Protein AF-A0A817Y8Z8-F1 (afdb_monomer)

Mean predicted aligned error: 19.8 Å

Radius of gyration: 25.15 Å; Cα contacts (8 Å, |Δi|>4): 74; chains: 1; bounding box: 53×58×70 Å

Foldseek 3Di:
DDDDDDDDPVDDPCPLVVCVVVVVNCVPVPVVVVCVVVVVVVVVVVVVVVCVVVVPPQDPVNVVVVVVVVVVVVVVPPKDWDDKDWDWDDDPVDIFTFIWIDTPVDTDTGGPDPPPDD

pLDDT: mean 73.16, std 15.16, range [38.59, 96.25]

Nearest PDB structures (foldseek):
  2n3h-assembly1_A  TM=4.173E-01  e=1.004E+00  Arabidopsis thaliana
  2n3f-assembly1_A  TM=4.159E-01  e=2.230E+00  Arabidopsis thaliana
  8t8c-assembly1_2y  TM=4.068E-01  e=3.874E+00  Escherichia coli K-12

Sequence (118 aa):
MRCKLIENNDFNKHDEASRLRDNLGVDSMDESRQSLLEESLKNKHLLIQQEILHGNSFDEQELLDIANETQALLLEEKEKMIIGTQCSLITSTSVTDGSLEITNRYIYFLIKNHKKSS

Secondary structure (DSSP, 8-state):
----PPP-TT--TTHHHHHHHTTTTGGGS-HHHHHHHHHHHHHHHHHHHHHHHTT----HHHHHHHHHHHHHHHHHS---EEEEEEEEEE-SS-EEEEEEEEESS-EEEEE-------

Solvent-accessible surface area (backbone atoms only — not comparable to full-atom values): 7356 Å² total; per-residue (Å²): 137,84,84,80,85,74,88,70,89,82,73,59,92,54,54,67,61,49,30,47,74,69,62,66,49,55,86,74,57,51,63,66,60,54,46,51,52,52,49,52,52,48,52,51,52,47,51,55,49,52,40,52,74,68,67,54,75,70,49,73,66,55,53,47,47,52,53,50,50,52,50,48,52,65,69,64,54,70,88,43,82,76,45,80,46,82,47,68,53,77,56,101,87,50,76,45,59,30,31,44,37,32,37,83,84,50,79,46,77,49,67,67,75,76,73,79,79,128

Structure (mmCIF, N/CA/C/O backbone):
data_AF-A0A817Y8Z8-F1
#
_entry.id   AF-A0A817Y8Z8-F1
#
loop_
_atom_site.group_PDB
_atom_site.id
_atom_site.type_symbol
_atom_site.label_atom_id
_atom_site.label_alt_id
_atom_site.label_comp_id
_atom_site.label_asym_id
_atom_site.label_entity_id
_atom_site.label_seq_id
_atom_site.pdbx_PDB_ins_code
_atom_site.Cartn_x
_atom_site.Cartn_y
_atom_site.Cartn_z
_atom_site.occupancy
_atom_site.B_iso_or_equiv
_atom_site.auth_seq_id
_atom_site.auth_comp_id
_atom_site.auth_asym_id
_atom_site.auth_atom_id
_ato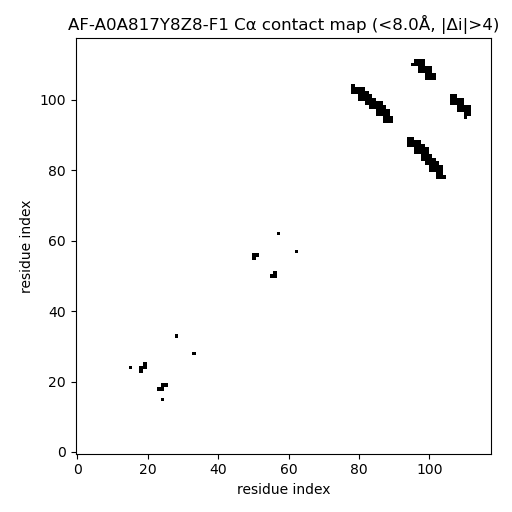m_site.pdbx_PDB_model_num
ATOM 1 N N . MET A 1 1 ? -4.132 -5.018 -43.406 1.00 51.91 1 MET A N 1
ATOM 2 C CA . MET A 1 1 ? -3.820 -3.576 -43.537 1.00 51.91 1 MET A CA 1
ATOM 3 C C . MET A 1 1 ? -2.554 -3.297 -42.736 1.00 51.91 1 MET A C 1
ATOM 5 O O . MET A 1 1 ? -2.488 -3.746 -41.602 1.00 51.91 1 MET A O 1
ATOM 9 N N . ARG A 1 2 ? -1.526 -2.666 -43.322 1.00 68.00 2 ARG A N 1
ATOM 10 C CA . ARG A 1 2 ? -0.252 -2.376 -42.634 1.00 68.00 2 ARG A CA 1
ATOM 11 C C . ARG A 1 2 ? -0.315 -0.949 -42.087 1.00 68.00 2 ARG A C 1
ATOM 13 O O . ARG A 1 2 ? -0.307 -0.011 -42.880 1.00 68.00 2 ARG A O 1
ATOM 20 N N . CYS A 1 3 ? -0.429 -0.791 -40.770 1.00 62.59 3 CYS A N 1
ATOM 21 C CA . CYS A 1 3 ? -0.458 0.527 -40.136 1.00 62.59 3 CYS A CA 1
ATOM 22 C C . CYS A 1 3 ? 0.879 1.238 -40.389 1.00 62.59 3 CYS A C 1
ATOM 24 O O . CYS A 1 3 ? 1.938 0.707 -40.053 1.00 62.59 3 CYS A O 1
ATOM 26 N N . LYS A 1 4 ? 0.834 2.408 -41.032 1.00 69.88 4 LYS A N 1
ATOM 27 C CA . LYS A 1 4 ? 2.001 3.280 -41.177 1.00 69.88 4 LYS A CA 1
ATOM 28 C C . LYS A 1 4 ? 2.133 4.075 -39.885 1.00 69.88 4 LYS A C 1
ATOM 30 O O . LYS A 1 4 ? 1.252 4.867 -39.568 1.00 69.88 4 LYS A O 1
ATOM 35 N N . LEU A 1 5 ? 3.205 3.825 -39.143 1.00 73.50 5 LEU A N 1
ATOM 36 C CA . LEU A 1 5 ? 3.609 4.688 -38.041 1.00 73.50 5 LEU A CA 1
ATOM 37 C C . LEU A 1 5 ? 4.183 5.964 -38.657 1.00 73.50 5 LEU A C 1
ATOM 39 O O . LEU A 1 5 ? 5.100 5.897 -39.474 1.00 73.50 5 LEU A O 1
ATOM 43 N N . ILE A 1 6 ? 3.576 7.095 -38.320 1.00 79.00 6 ILE A N 1
ATOM 44 C CA . ILE A 1 6 ? 4.061 8.429 -38.669 1.00 79.00 6 ILE A CA 1
ATOM 45 C C . ILE A 1 6 ? 4.690 8.989 -37.396 1.00 79.00 6 ILE A C 1
ATOM 47 O O . ILE A 1 6 ? 4.122 8.840 -36.314 1.00 79.00 6 ILE A O 1
ATOM 51 N N . GLU A 1 7 ? 5.875 9.580 -37.519 1.00 77.38 7 GLU A N 1
ATOM 52 C CA . GLU A 1 7 ? 6.569 10.195 -36.391 1.00 77.38 7 GLU A CA 1
ATOM 53 C C . GLU A 1 7 ? 5.779 11.405 -35.881 1.00 77.38 7 GLU A C 1
ATOM 55 O O . GLU A 1 7 ? 5.377 12.277 -36.655 1.00 77.38 7 GLU A O 1
ATOM 60 N N . ASN A 1 8 ? 5.535 11.436 -34.570 1.00 75.88 8 ASN A N 1
ATOM 61 C CA . ASN A 1 8 ? 4.918 12.573 -33.902 1.00 75.88 8 ASN A CA 1
ATOM 62 C C . ASN A 1 8 ? 6.019 13.548 -33.465 1.00 75.88 8 ASN A C 1
ATOM 64 O O . ASN A 1 8 ? 6.670 13.333 -32.442 1.00 75.88 8 ASN A O 1
ATOM 68 N N . ASN A 1 9 ? 6.216 14.609 -34.246 1.00 77.38 9 ASN A N 1
ATOM 69 C CA . ASN A 1 9 ? 7.206 15.649 -33.957 1.00 77.38 9 ASN A CA 1
ATOM 70 C C . ASN A 1 9 ? 6.798 16.571 -32.796 1.00 77.38 9 ASN A C 1
ATOM 72 O O . ASN A 1 9 ? 7.646 17.289 -32.274 1.00 77.38 9 ASN A O 1
ATOM 76 N N . ASP A 1 10 ? 5.540 16.515 -32.356 1.00 75.25 10 ASP A N 1
ATOM 77 C CA . ASP A 1 10 ? 5.011 17.327 -31.255 1.00 75.25 10 ASP A CA 1
ATOM 78 C C . ASP A 1 10 ? 5.093 16.596 -29.900 1.00 75.25 10 ASP A C 1
ATOM 80 O O . ASP A 1 10 ? 4.514 17.029 -28.901 1.00 75.25 10 ASP A O 1
ATOM 84 N N . PHE A 1 11 ? 5.800 15.461 -29.831 1.00 78.25 11 PHE A N 1
ATOM 85 C CA . PHE A 1 11 ? 5.937 14.702 -28.592 1.00 78.25 11 PHE A CA 1
ATOM 86 C C . PHE A 1 11 ? 6.899 15.391 -27.617 1.00 78.25 11 PHE A C 1
ATOM 88 O O . PHE A 1 11 ? 8.121 15.254 -27.704 1.00 78.25 11 PHE A O 1
ATOM 95 N N . ASN A 1 12 ? 6.341 16.087 -26.629 1.00 80.75 12 ASN A N 1
ATOM 96 C CA . ASN A 1 12 ? 7.096 16.615 -25.502 1.00 80.75 12 ASN A CA 1
ATOM 97 C C . ASN A 1 12 ? 6.920 15.720 -24.266 1.00 80.75 12 ASN A C 1
ATOM 99 O O . ASN A 1 12 ? 5.886 15.744 -23.601 1.00 80.75 12 ASN A O 1
ATOM 103 N N . LYS A 1 13 ? 7.976 14.974 -23.916 1.00 79.69 13 LYS A N 1
ATOM 104 C CA . LYS A 1 13 ? 8.012 14.074 -22.748 1.00 79.69 13 LYS A CA 1
ATOM 105 C C . LYS A 1 13 ? 7.746 14.787 -21.413 1.00 79.69 13 LYS A C 1
ATOM 107 O O . LYS A 1 13 ? 7.378 14.138 -20.439 1.00 79.69 13 LYS A O 1
ATOM 112 N N . HIS A 1 14 ? 7.970 16.097 -21.349 1.00 81.94 14 HIS A N 1
ATOM 113 C CA . HIS A 1 14 ? 7.878 16.874 -20.116 1.00 81.94 14 HIS A CA 1
ATOM 114 C C . HIS A 1 14 ? 6.614 17.731 -20.019 1.00 81.94 14 HIS A C 1
ATOM 116 O O . HIS A 1 14 ? 6.471 18.432 -19.022 1.00 81.94 14 HIS A O 1
ATOM 122 N N . ASP A 1 15 ? 5.701 17.680 -20.996 1.00 81.19 15 ASP A N 1
ATOM 123 C CA . ASP A 1 15 ? 4.486 18.510 -20.973 1.00 81.19 15 ASP A CA 1
ATOM 124 C C . ASP A 1 15 ? 3.624 18.204 -19.740 1.00 81.19 15 ASP A C 1
ATOM 126 O O . ASP A 1 15 ? 3.280 19.092 -18.964 1.00 81.19 15 ASP A O 1
ATOM 130 N N . GLU A 1 16 ? 3.382 16.919 -19.487 1.00 74.88 16 GLU A N 1
ATOM 131 C CA . GLU A 1 16 ? 2.631 16.446 -18.322 1.00 74.88 16 GLU A CA 1
ATOM 132 C C . GLU A 1 16 ? 3.317 16.828 -16.999 1.00 74.88 16 GLU A C 1
ATOM 134 O O . GLU A 1 16 ? 2.679 17.342 -16.081 1.00 74.88 16 GLU A O 1
ATOM 139 N N . ALA A 1 17 ? 4.643 16.670 -16.925 1.00 78.25 17 ALA A N 1
ATOM 140 C CA . ALA A 1 17 ? 5.422 17.050 -15.748 1.00 78.25 17 ALA A CA 1
ATOM 141 C C . ALA A 1 17 ? 5.397 18.570 -15.492 1.00 78.25 17 ALA A C 1
ATOM 143 O O . ALA A 1 17 ? 5.331 18.997 -14.338 1.00 78.25 17 ALA A O 1
ATOM 144 N N . SER A 1 18 ? 5.427 19.389 -16.550 1.00 81.25 18 SER A N 1
ATOM 145 C CA . SER A 1 18 ? 5.306 20.846 -16.434 1.00 81.25 18 SER A CA 1
ATOM 146 C C . SER A 1 18 ? 3.920 21.239 -15.934 1.00 81.25 18 SER A C 1
ATOM 148 O O . SER A 1 18 ? 3.824 22.009 -14.983 1.00 81.25 18 SER A O 1
ATOM 150 N N . ARG A 1 19 ? 2.851 20.655 -16.495 1.00 80.44 19 ARG A N 1
ATOM 151 C CA . ARG A 1 19 ? 1.469 20.908 -16.050 1.00 80.44 19 ARG A CA 1
ATOM 152 C C . ARG A 1 19 ? 1.265 20.564 -14.578 1.00 80.44 19 ARG A C 1
ATOM 154 O O . ARG A 1 19 ? 0.629 21.335 -13.868 1.00 80.44 19 ARG A O 1
ATOM 161 N N . LEU A 1 20 ? 1.821 19.448 -14.102 1.00 76.75 20 LEU A N 1
ATOM 162 C CA . LEU A 1 20 ? 1.756 19.068 -12.685 1.00 76.75 20 LEU A CA 1
ATOM 163 C C . LEU A 1 20 ? 2.466 20.082 -11.782 1.00 76.75 20 LEU A C 1
ATOM 165 O O . LEU A 1 20 ? 1.938 20.433 -10.731 1.00 76.75 20 LEU A O 1
ATOM 169 N N . ARG A 1 21 ? 3.636 20.584 -12.195 1.00 84.06 21 ARG A N 1
ATOM 170 C CA . ARG A 1 21 ? 4.374 21.608 -11.440 1.00 84.06 21 ARG A CA 1
ATOM 171 C C . ARG A 1 21 ? 3.633 22.944 -11.405 1.00 84.06 21 ARG A C 1
ATOM 173 O O . ARG A 1 21 ? 3.662 23.637 -10.394 1.00 84.06 21 ARG A O 1
ATOM 180 N N . ASP A 1 22 ? 2.974 23.289 -12.502 1.00 82.75 22 ASP A N 1
ATOM 181 C CA . ASP A 1 22 ? 2.236 24.539 -12.647 1.00 82.75 22 ASP A CA 1
ATOM 182 C C . ASP A 1 22 ? 0.789 24.420 -12.096 1.00 82.75 22 ASP A C 1
ATOM 184 O O . ASP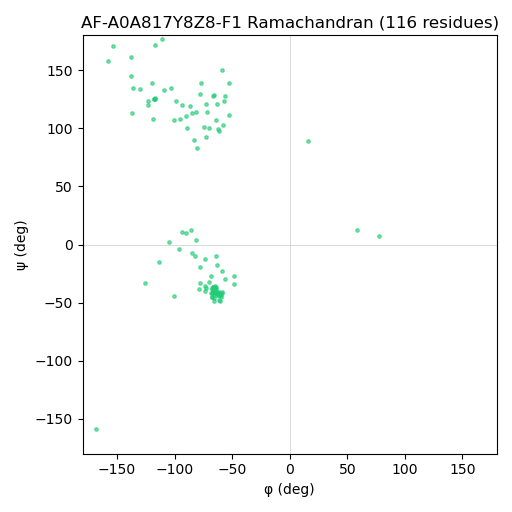 A 1 22 ? -0.035 25.301 -12.325 1.00 82.75 22 ASP A O 1
ATOM 188 N N . ASN A 1 23 ? 0.473 23.343 -11.353 1.00 72.94 23 ASN A N 1
ATOM 189 C CA . ASN A 1 23 ? -0.846 22.999 -10.788 1.00 72.94 23 ASN A CA 1
ATOM 190 C C . ASN A 1 23 ? -1.989 22.849 -11.815 1.00 72.94 23 ASN A C 1
ATOM 192 O O . ASN A 1 23 ? -3.151 22.738 -11.439 1.00 72.94 23 ASN A O 1
ATOM 196 N N . LEU A 1 24 ? -1.665 22.782 -13.106 1.00 68.88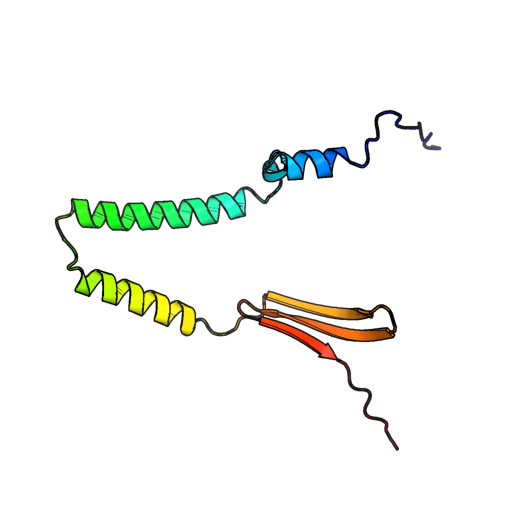 24 LEU A N 1
ATOM 197 C CA . LEU A 1 24 ? -2.594 22.536 -14.215 1.00 68.88 24 LEU A CA 1
ATOM 198 C C . LEU A 1 24 ? -2.893 21.037 -14.420 1.00 68.88 24 LEU A C 1
ATOM 200 O O . LEU A 1 24 ? -3.753 20.682 -15.213 1.00 68.88 24 LEU A O 1
ATOM 204 N N . GLY A 1 25 ? -2.167 20.140 -13.744 1.00 59.78 25 GLY A N 1
ATOM 205 C CA . GLY A 1 25 ? -2.389 18.685 -13.781 1.00 59.78 25 GLY A CA 1
ATOM 206 C C . GLY A 1 25 ? -3.357 18.159 -12.712 1.00 59.78 25 GLY A C 1
ATOM 207 O O . GLY A 1 25 ? -3.441 16.950 -12.512 1.00 59.78 25 GLY A O 1
ATOM 208 N N . VAL A 1 26 ? -4.050 19.048 -11.993 1.00 57.38 26 VAL A N 1
ATOM 209 C CA . VAL 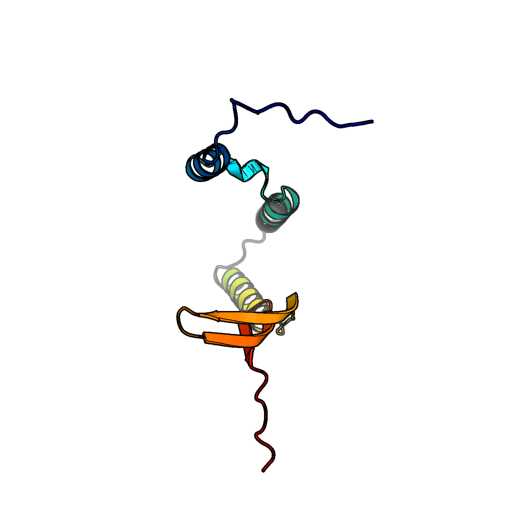A 1 26 ? -5.028 18.682 -10.952 1.00 57.38 26 VAL A CA 1
ATOM 210 C C . VAL A 1 26 ? -6.372 18.245 -11.549 1.00 57.38 26 VAL A C 1
ATOM 212 O O . VAL A 1 26 ? -7.081 17.476 -10.907 1.00 57.38 26 VAL A O 1
ATOM 215 N N . ASP A 1 27 ? -6.664 18.604 -12.802 1.00 56.56 27 ASP A N 1
ATOM 216 C CA . ASP A 1 27 ? -7.916 18.240 -13.486 1.00 56.56 27 ASP A CA 1
ATOM 217 C C . ASP A 1 27 ? -8.100 16.718 -13.677 1.00 56.56 27 ASP A C 1
ATOM 219 O O . ASP A 1 27 ? -9.207 16.248 -13.919 1.00 56.56 27 ASP A O 1
ATOM 223 N N . SER A 1 28 ? -7.033 15.914 -13.562 1.00 55.41 28 SER A N 1
ATOM 224 C CA . SER A 1 28 ? -7.113 14.445 -13.655 1.00 55.41 28 SER A CA 1
ATOM 225 C C . SER A 1 28 ? -7.194 13.731 -12.305 1.00 55.41 28 SER A C 1
ATOM 227 O O . SER A 1 28 ? -7.289 12.503 -12.266 1.00 55.41 28 SER A O 1
ATOM 229 N N . MET A 1 29 ? -7.108 14.460 -11.191 1.00 52.19 29 MET A N 1
ATOM 230 C CA . MET A 1 29 ? -7.206 13.873 -9.860 1.00 52.19 29 MET A CA 1
ATOM 231 C C . MET A 1 29 ? -8.683 13.670 -9.535 1.00 52.19 29 MET A C 1
ATOM 233 O O . MET A 1 29 ? -9.259 14.534 -8.890 1.00 52.19 29 MET A O 1
ATOM 237 N N . ASP A 1 30 ? -9.264 12.560 -10.019 1.00 56.44 30 ASP A N 1
ATOM 238 C CA . ASP A 1 30 ? -10.624 12.069 -9.738 1.00 56.44 30 ASP A CA 1
ATOM 239 C C . ASP A 1 30 ? -11.514 13.158 -9.120 1.00 56.44 30 ASP A C 1
ATOM 241 O O . ASP A 1 30 ? -11.567 13.292 -7.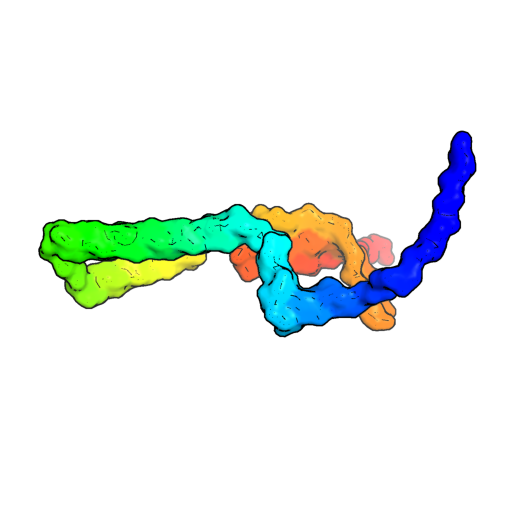892 1.00 56.44 30 ASP A O 1
ATOM 245 N N . GLU A 1 31 ? -12.201 13.950 -9.950 1.00 57.16 31 GLU A N 1
ATOM 246 C CA . GLU A 1 31 ? -13.137 14.980 -9.470 1.00 57.16 31 GLU A CA 1
ATOM 247 C C . GLU A 1 31 ? -14.102 14.409 -8.417 1.00 57.16 31 GLU A C 1
ATOM 249 O O . GLU A 1 31 ? -14.522 15.110 -7.508 1.00 57.16 31 GLU A O 1
ATOM 254 N N . SER A 1 32 ? -14.372 13.099 -8.466 1.00 55.84 32 SER A N 1
ATOM 255 C CA . SER A 1 32 ? -15.108 12.345 -7.451 1.00 55.84 32 SER A CA 1
ATOM 256 C C . SER A 1 32 ? -14.480 12.385 -6.049 1.00 55.84 32 SER A C 1
ATOM 258 O O . SER A 1 32 ? -15.201 12.531 -5.067 1.00 55.84 32 SER A O 1
ATOM 260 N N . ARG A 1 33 ? -13.153 12.282 -5.913 1.00 56.56 33 ARG A N 1
ATOM 261 C CA . ARG A 1 33 ? -12.440 12.283 -4.622 1.00 56.56 33 ARG A CA 1
ATOM 262 C C . ARG A 1 33 ? -12.293 13.688 -4.059 1.00 56.56 33 ARG A C 1
ATOM 264 O O . ARG A 1 33 ? -12.433 13.858 -2.849 1.00 56.56 33 ARG A O 1
ATOM 271 N N . GLN A 1 34 ? -12.038 14.676 -4.918 1.00 58.97 34 GLN A N 1
ATOM 272 C CA . GLN A 1 34 ? -12.044 16.084 -4.514 1.00 58.97 34 GLN A CA 1
ATOM 273 C C . GLN A 1 34 ? -13.461 16.541 -4.149 1.00 58.97 34 GLN A C 1
ATOM 275 O O . GLN A 1 34 ? -13.647 17.098 -3.071 1.00 58.97 34 GLN A O 1
ATOM 280 N N . SER A 1 35 ? -14.471 16.192 -4.954 1.00 60.06 35 SER A N 1
ATOM 281 C CA . SER A 1 35 ? -15.886 16.449 -4.660 1.00 60.06 35 SER A CA 1
ATOM 282 C C . SER A 1 35 ? -16.323 15.780 -3.365 1.00 60.06 35 SER A C 1
ATOM 284 O O . SER A 1 35 ? -16.987 16.419 -2.567 1.00 60.06 35 SER A O 1
ATOM 286 N N . LEU A 1 36 ? -15.932 14.530 -3.101 1.00 62.84 36 LEU A N 1
ATOM 287 C CA . LEU A 1 36 ? -16.323 13.829 -1.874 1.00 62.84 36 LEU A CA 1
ATOM 288 C C . LEU A 1 36 ? -15.685 14.455 -0.626 1.00 62.84 36 LEU A C 1
ATOM 290 O O . LEU A 1 36 ? -16.345 14.568 0.409 1.00 62.84 36 LEU A O 1
ATOM 294 N N . LEU A 1 37 ? -14.425 14.902 -0.714 1.00 62.06 37 LEU A N 1
ATOM 295 C CA . LEU A 1 37 ? -13.793 15.659 0.370 1.00 62.06 37 LEU A CA 1
ATOM 296 C C . LEU A 1 37 ? -14.477 17.016 0.571 1.00 62.06 37 LEU A C 1
ATOM 298 O O . LEU A 1 37 ? -14.820 17.364 1.700 1.00 62.06 37 LEU A O 1
ATOM 302 N N . GLU A 1 38 ? -14.694 17.774 -0.502 1.00 60.94 38 GLU A N 1
ATOM 303 C CA . GLU A 1 38 ? -15.334 19.086 -0.434 1.00 60.94 38 GLU A CA 1
ATOM 304 C C . GLU A 1 38 ? -16.782 19.010 0.047 1.00 60.94 38 GLU A C 1
ATOM 306 O O . GLU A 1 38 ? -17.200 19.838 0.849 1.00 60.94 38 GLU A O 1
ATOM 311 N N . GLU A 1 39 ? -17.548 18.029 -0.414 1.00 63.81 39 GLU A N 1
ATOM 312 C CA . GLU A 1 39 ? -18.931 17.788 -0.012 1.00 63.81 39 GLU A CA 1
ATOM 313 C C . GLU A 1 39 ? -18.999 17.361 1.456 1.00 63.81 39 GLU A C 1
ATOM 315 O O . GLU A 1 39 ? -19.826 17.874 2.202 1.00 63.81 39 GLU A O 1
ATOM 320 N N . SER A 1 40 ? -18.071 16.519 1.924 1.00 60.91 40 SER A N 1
ATOM 321 C CA . SER A 1 40 ? -17.957 16.169 3.347 1.00 60.91 40 SER A CA 1
ATOM 322 C C . SER A 1 40 ? -17.648 17.392 4.222 1.00 60.91 40 SER A C 1
ATOM 324 O O . SER A 1 40 ? -18.273 17.586 5.267 1.00 60.91 40 SER A O 1
ATOM 326 N N . LEU A 1 41 ? -16.734 18.264 3.782 1.00 62.38 41 LEU A N 1
ATOM 327 C CA . LEU A 1 41 ? -16.403 19.505 4.488 1.00 62.38 41 LEU A CA 1
ATOM 328 C C . LEU A 1 41 ? -17.561 20.516 4.456 1.00 62.38 41 LEU A C 1
ATOM 330 O O . LEU A 1 41 ? -17.874 21.114 5.486 1.00 62.38 41 LEU A O 1
ATOM 334 N N . LYS A 1 42 ? -18.236 20.670 3.310 1.00 66.38 42 LYS A N 1
ATOM 335 C CA . LYS A 1 42 ? -19.415 21.535 3.146 1.00 66.38 42 LYS A CA 1
ATOM 336 C C . LYS A 1 42 ? -20.585 21.046 3.995 1.00 66.38 42 LYS A C 1
ATOM 338 O O . LYS A 1 42 ? -21.194 21.860 4.675 1.00 66.38 42 LYS A O 1
ATOM 343 N N . ASN A 1 43 ? -20.854 19.742 4.033 1.00 61.91 43 ASN A N 1
ATOM 344 C CA . ASN A 1 43 ? -21.924 19.158 4.845 1.00 61.91 43 ASN A CA 1
ATOM 345 C C . ASN A 1 43 ? -21.656 19.306 6.349 1.00 61.91 43 ASN A C 1
ATOM 347 O O . ASN A 1 43 ? -22.582 19.585 7.104 1.00 61.91 43 ASN A O 1
ATOM 351 N N . LYS A 1 44 ? -20.396 19.196 6.793 1.00 59.84 44 LYS A N 1
ATOM 352 C CA . LYS A 1 44 ? -20.017 19.469 8.192 1.00 59.84 44 LYS A CA 1
ATOM 353 C C . LYS A 1 44 ? -20.171 20.941 8.555 1.00 59.84 44 LYS A C 1
ATOM 355 O O . LYS A 1 44 ? -20.731 21.256 9.599 1.00 59.84 44 LYS A O 1
ATOM 360 N N . HIS A 1 45 ? -19.714 21.841 7.686 1.00 60.28 45 HIS A N 1
ATOM 361 C CA . HIS A 1 45 ? -19.893 23.277 7.889 1.00 60.28 45 HIS A CA 1
ATOM 362 C C . HIS A 1 45 ? -21.377 23.669 7.867 1.00 60.28 45 HIS A C 1
ATOM 364 O O . HIS A 1 45 ? -21.797 24.522 8.643 1.00 60.28 45 HIS A O 1
ATOM 370 N N . LEU A 1 46 ? -22.178 23.020 7.016 1.00 61.34 46 LEU A N 1
ATOM 371 C CA . LEU A 1 46 ? -23.621 23.214 6.938 1.00 61.34 46 LEU A CA 1
ATOM 372 C C . LEU A 1 46 ? -24.325 22.712 8.199 1.00 61.34 46 LEU A C 1
ATOM 374 O O . LEU A 1 46 ? -25.184 23.426 8.689 1.00 61.34 46 LEU A O 1
ATOM 378 N N . LEU A 1 47 ? -23.943 21.556 8.755 1.00 62.75 47 LEU A N 1
ATOM 379 C CA . LEU A 1 47 ? -24.500 21.051 10.016 1.00 62.75 47 LEU A CA 1
ATOM 380 C C . LEU A 1 47 ? -24.219 22.024 11.170 1.00 62.75 47 LEU A C 1
ATOM 382 O O . LEU A 1 47 ? -25.148 22.452 11.848 1.00 62.75 47 LEU A O 1
ATOM 386 N N . ILE A 1 48 ? -22.968 22.479 11.290 1.00 61.19 48 ILE A N 1
ATOM 387 C CA . ILE A 1 48 ? -22.559 23.480 12.284 1.00 61.19 48 ILE A CA 1
ATOM 388 C C . ILE A 1 48 ? -23.334 24.792 12.083 1.00 61.19 48 ILE A C 1
ATOM 390 O O . ILE A 1 48 ? -23.852 25.364 13.038 1.00 61.19 48 ILE A O 1
ATOM 394 N N . GLN A 1 49 ? -23.473 25.275 10.843 1.00 60.50 49 GLN A N 1
ATOM 395 C CA . GLN A 1 49 ? -24.265 26.476 10.558 1.00 60.50 49 GLN A CA 1
ATOM 396 C C . GLN A 1 49 ? -25.754 26.279 10.847 1.00 60.50 49 GLN A C 1
ATOM 398 O O . GLN A 1 49 ? -26.397 27.200 11.340 1.00 60.50 49 GLN A O 1
ATOM 403 N N . GLN A 1 50 ? -26.315 25.112 10.547 1.00 58.91 50 GLN A N 1
ATOM 404 C CA . GLN A 1 50 ? -27.725 24.816 10.766 1.00 58.91 50 GLN A CA 1
ATOM 405 C C . GLN A 1 50 ? -28.029 24.755 12.269 1.00 58.91 50 GLN A C 1
ATOM 407 O O . GLN A 1 50 ? -29.042 25.293 12.705 1.00 58.91 50 GLN A O 1
ATOM 412 N N . GLU A 1 51 ? -27.118 24.223 13.081 1.00 57.38 51 GLU A N 1
ATOM 413 C CA . GLU A 1 51 ? -27.248 24.183 14.541 1.00 57.38 51 GLU A CA 1
ATOM 414 C C . GLU A 1 51 ? -27.044 25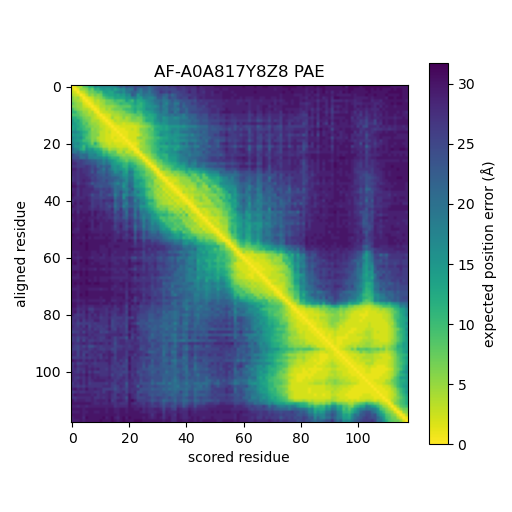.562 15.199 1.00 57.38 51 GLU A C 1
ATOM 416 O O . GLU A 1 51 ? -27.821 25.932 16.083 1.00 57.38 51 GLU A O 1
ATOM 421 N N . ILE A 1 52 ? -26.112 26.384 14.691 1.00 57.75 52 ILE A N 1
ATOM 422 C CA . ILE A 1 52 ? -25.956 27.798 15.094 1.00 57.75 52 ILE A CA 1
ATOM 423 C C . ILE A 1 52 ? -27.224 28.607 14.763 1.00 57.75 52 ILE A C 1
ATOM 425 O O . ILE A 1 52 ? -27.676 29.426 15.564 1.00 57.75 52 ILE A O 1
ATOM 429 N N . LEU A 1 53 ? -27.827 28.369 13.593 1.00 55.94 53 LEU A N 1
ATOM 430 C CA . LEU A 1 53 ? -29.057 29.035 13.143 1.00 55.94 53 LEU A CA 1
ATOM 431 C C . LEU A 1 53 ? -30.279 28.616 13.976 1.00 55.94 53 LEU A C 1
ATOM 433 O O . LEU A 1 53 ? -31.214 29.403 14.121 1.00 55.94 53 LEU A O 1
ATOM 437 N N . HIS A 1 54 ? -30.259 27.413 14.556 1.00 55.34 54 HIS A N 1
ATOM 438 C CA . HIS A 1 54 ? -31.281 26.916 15.479 1.00 55.34 54 HIS A CA 1
ATOM 439 C C . HIS A 1 54 ? -31.116 27.419 16.927 1.00 55.34 54 HIS A C 1
ATOM 441 O O . HIS A 1 54 ? -31.919 27.056 17.785 1.00 55.34 54 HIS A O 1
ATOM 447 N N . GLY A 1 55 ? -30.146 28.303 17.201 1.00 49.03 55 GLY A N 1
ATOM 448 C CA . GLY A 1 55 ? -29.981 28.959 18.504 1.00 49.03 55 GLY A CA 1
ATOM 449 C C . GLY A 1 55 ? -29.340 28.082 19.582 1.00 49.03 55 GLY A C 1
ATOM 450 O O . GLY A 1 55 ? -29.252 28.511 20.732 1.00 49.03 55 GLY A O 1
ATOM 451 N N . ASN A 1 56 ? -28.862 26.891 19.218 1.00 56.44 56 ASN A N 1
ATOM 452 C CA . ASN A 1 56 ? -28.061 26.055 20.098 1.00 56.44 56 ASN A CA 1
ATOM 453 C C . ASN A 1 56 ? -26.611 26.540 20.000 1.00 56.44 56 ASN A C 1
ATOM 455 O O . ASN A 1 56 ? -25.851 26.108 19.136 1.00 56.44 56 ASN A O 1
ATOM 459 N N . SER A 1 57 ? -26.225 27.496 20.848 1.00 57.41 57 SER A N 1
ATOM 460 C CA . SER A 1 57 ? -24.805 27.771 21.054 1.00 57.41 57 SER A CA 1
ATOM 461 C C . SER A 1 57 ? -24.222 26.585 21.813 1.00 57.41 57 SER A C 1
ATOM 463 O O . SER A 1 57 ? -24.420 26.487 23.025 1.00 57.41 57 SER A O 1
ATOM 465 N N . PHE A 1 58 ? -23.551 25.677 21.110 1.00 56.41 58 PHE A N 1
ATOM 466 C CA . PHE A 1 58 ? -22.722 24.679 21.773 1.00 56.41 58 PHE A CA 1
ATOM 467 C C . PHE A 1 58 ? -21.703 25.411 22.648 1.00 56.41 58 PHE A C 1
ATOM 469 O O . PHE A 1 58 ? -21.028 26.339 22.191 1.00 56.41 58 PHE A O 1
ATOM 476 N N . ASP A 1 59 ? -21.638 25.022 23.915 1.00 66.94 59 ASP A N 1
ATOM 477 C CA . ASP A 1 59 ? -20.565 25.426 24.820 1.00 66.94 59 ASP A CA 1
ATOM 478 C C . ASP A 1 59 ? -19.217 24.965 24.223 1.00 66.94 59 ASP A C 1
ATOM 480 O O . ASP A 1 59 ? -19.152 23.944 23.531 1.00 66.94 59 ASP A O 1
ATOM 484 N N . GLU A 1 60 ? -18.129 25.694 24.493 1.00 64.69 60 GLU A N 1
ATOM 485 C CA . GLU A 1 60 ? -16.766 25.243 24.188 1.00 64.69 60 GLU A CA 1
ATOM 486 C C . GLU A 1 60 ? -16.524 23.811 24.682 1.00 64.69 60 GLU A C 1
ATOM 488 O O . GLU A 1 60 ? -15.843 23.042 24.007 1.00 64.69 60 GLU A O 1
ATOM 493 N N . GLN A 1 61 ? -17.130 23.433 25.810 1.00 66.81 61 GLN A N 1
ATOM 494 C CA . GLN A 1 61 ? -17.055 22.089 26.371 1.00 66.81 61 GLN A CA 1
ATOM 495 C C . GLN A 1 61 ? -17.749 21.033 25.494 1.00 66.81 61 GLN A C 1
ATOM 497 O O . GLN A 1 61 ? -17.201 19.955 25.280 1.00 66.81 61 GLN A O 1
ATOM 502 N N . GLU A 1 62 ? -18.913 21.357 24.931 1.00 70.06 62 GLU A N 1
ATOM 503 C CA . GLU A 1 62 ? -19.707 20.452 24.090 1.00 70.06 62 GLU A CA 1
ATOM 504 C C . GLU A 1 62 ? -19.055 20.273 22.707 1.00 70.06 62 GLU A C 1
ATOM 506 O O . GLU A 1 62 ? -19.000 19.170 22.163 1.00 70.06 62 GLU A O 1
ATOM 511 N N . LEU A 1 63 ? -18.435 21.336 22.180 1.00 73.25 63 LEU A N 1
ATOM 512 C CA . LEU A 1 63 ? -17.575 21.260 20.995 1.00 73.25 63 LEU A CA 1
ATOM 513 C C . LEU A 1 63 ? -16.323 20.407 21.241 1.00 73.25 63 LEU A C 1
ATOM 515 O O . LEU A 1 63 ? -15.894 19.665 20.351 1.00 73.25 63 LEU A O 1
ATOM 519 N N . LEU A 1 64 ? -15.736 20.499 22.438 1.00 73.38 64 LEU A N 1
ATOM 520 C CA . LEU A 1 64 ? -14.591 19.681 22.834 1.00 73.38 64 LEU A CA 1
ATOM 521 C C . LEU A 1 64 ? -14.972 18.202 22.936 1.00 73.38 64 LEU A C 1
ATOM 523 O O . LEU A 1 64 ? -14.198 17.345 22.514 1.00 73.38 64 LEU A O 1
ATOM 527 N N . ASP A 1 65 ? -16.163 17.903 23.448 1.00 74.88 65 ASP A N 1
ATOM 528 C CA . ASP A 1 65 ? -16.675 16.540 23.563 1.00 74.88 65 ASP A CA 1
ATOM 529 C C . ASP A 1 65 ? -16.937 15.926 22.182 1.00 74.88 65 ASP A C 1
ATOM 531 O O . ASP A 1 65 ? -16.498 14.806 21.930 1.00 74.88 65 ASP A O 1
ATOM 535 N N . ILE A 1 66 ? -17.499 16.685 21.234 1.00 73.81 66 ILE A N 1
ATOM 536 C CA . ILE A 1 66 ? -17.641 16.254 19.831 1.00 73.81 66 ILE A CA 1
ATOM 537 C C . ILE A 1 66 ? -16.263 16.032 19.178 1.00 73.81 66 ILE A C 1
ATOM 539 O O . ILE A 1 66 ? -16.055 15.063 18.440 1.00 73.81 66 ILE A O 1
ATOM 543 N N . ALA A 1 67 ? -15.280 16.897 19.443 1.00 70.38 67 ALA A N 1
ATOM 544 C CA . ALA A 1 67 ? -13.915 16.734 18.935 1.00 70.38 67 ALA A CA 1
ATOM 545 C C . ALA A 1 67 ? -13.210 15.497 19.531 1.00 70.38 67 ALA A C 1
ATOM 547 O O . ALA A 1 67 ? -12.489 14.784 18.830 1.00 70.38 67 ALA A O 1
ATOM 548 N N . ASN A 1 68 ? -13.445 15.211 20.810 1.00 69.69 68 ASN A N 1
ATOM 549 C CA . ASN A 1 68 ? -12.897 14.044 21.495 1.00 69.69 68 ASN A CA 1
ATOM 550 C C . ASN A 1 68 ? -13.590 12.751 21.054 1.00 69.69 68 ASN A C 1
ATOM 552 O O . ASN A 1 68 ? -12.915 11.750 20.830 1.00 69.69 68 ASN A O 1
ATOM 556 N N . GLU A 1 69 ? -14.910 12.769 20.866 1.00 68.19 69 GLU A N 1
ATOM 557 C CA . GLU A 1 69 ? -15.678 11.638 20.345 1.00 68.19 69 GLU A CA 1
ATOM 558 C C . GLU A 1 69 ? -15.277 11.330 18.899 1.00 68.19 69 GLU A C 1
ATOM 560 O O . GLU A 1 69 ? -15.030 10.179 18.552 1.00 68.19 69 GLU A O 1
ATOM 565 N N . THR A 1 70 ? -15.087 12.348 18.059 1.00 60.28 70 THR A N 1
ATOM 566 C CA . THR A 1 70 ? -14.574 12.149 16.693 1.00 60.28 70 THR A CA 1
ATOM 567 C C . THR A 1 70 ? -13.130 11.644 16.670 1.00 60.28 70 THR A C 1
ATOM 569 O O . THR A 1 70 ? -12.817 10.771 15.861 1.00 60.28 70 THR A O 1
ATOM 572 N N . GLN A 1 71 ? -12.249 12.107 17.565 1.00 61.09 71 GLN A N 1
ATOM 573 C CA . GLN A 1 71 ? -10.914 11.515 17.729 1.00 61.09 71 GLN A CA 1
ATOM 574 C C . GLN A 1 71 ? -10.982 10.064 18.209 1.00 61.09 71 GLN A C 1
ATOM 576 O O . GLN A 1 71 ? -10.243 9.223 17.698 1.00 61.09 71 GLN A O 1
ATOM 581 N N . ALA A 1 72 ? -11.873 9.755 19.152 1.00 61.12 72 ALA A N 1
ATOM 582 C CA . ALA A 1 72 ? -12.101 8.400 19.632 1.00 61.12 72 ALA A CA 1
ATOM 583 C C . ALA A 1 72 ? -12.606 7.497 18.500 1.00 61.12 72 ALA A C 1
ATOM 585 O O . ALA A 1 72 ? -12.049 6.424 18.312 1.00 61.12 72 ALA A O 1
ATOM 586 N N . LEU A 1 73 ? -13.542 7.959 17.667 1.00 60.53 73 LEU A N 1
ATOM 587 C CA . LEU A 1 73 ? -14.038 7.234 16.492 1.00 60.53 73 LEU A CA 1
ATOM 588 C C . LEU A 1 73 ? -12.954 7.023 15.421 1.00 60.53 73 LEU A C 1
ATOM 590 O O . LEU A 1 73 ? -12.910 5.965 14.798 1.00 60.53 73 LEU A O 1
ATOM 594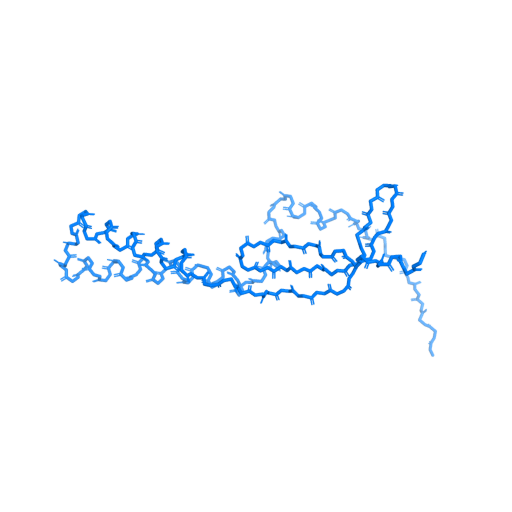 N N . LEU A 1 74 ? -12.044 7.984 15.228 1.00 59.69 74 LEU A N 1
ATOM 595 C CA . LEU A 1 74 ? -10.873 7.829 14.350 1.00 59.69 74 LEU A CA 1
ATOM 596 C C . LEU A 1 74 ? -9.835 6.846 14.921 1.00 59.69 74 LEU A C 1
ATOM 598 O O . LEU A 1 74 ? -9.135 6.165 14.171 1.00 59.69 74 LEU A O 1
ATOM 602 N N . LEU A 1 75 ? -9.713 6.767 16.248 1.00 59.88 75 LEU A N 1
ATOM 603 C CA . LEU A 1 75 ? -8.838 5.816 16.942 1.00 59.88 75 LEU A CA 1
ATOM 604 C C . LEU A 1 75 ? -9.440 4.404 16.996 1.00 59.88 75 LEU A C 1
ATOM 606 O O . LEU A 1 75 ? -8.692 3.424 16.940 1.00 59.88 75 LEU A O 1
ATOM 610 N N . GLU A 1 76 ? -10.766 4.319 17.093 1.00 61.22 76 GLU A N 1
ATOM 611 C CA . GLU A 1 76 ? -11.580 3.103 17.154 1.00 61.22 76 GLU A CA 1
ATOM 612 C C . GLU A 1 76 ? -11.909 2.545 15.760 1.00 61.22 76 GLU A C 1
ATOM 614 O O . GLU A 1 76 ? -12.410 1.422 15.636 1.00 61.22 76 GLU A O 1
ATOM 619 N N . GLU A 1 77 ? -11.560 3.277 14.695 1.00 68.44 77 GLU A N 1
ATOM 620 C CA . GLU A 1 77 ? -11.617 2.778 13.329 1.00 68.44 77 GLU A CA 1
ATOM 621 C C . GLU A 1 77 ? -10.672 1.574 13.195 1.00 68.44 77 GLU A C 1
ATOM 623 O O . GLU A 1 77 ? -9.447 1.687 13.062 1.00 68.44 77 GLU A O 1
ATOM 628 N N . LYS A 1 78 ? -11.266 0.378 13.299 1.00 78.31 78 LYS A N 1
ATOM 629 C CA . LYS A 1 78 ? -10.563 -0.896 13.170 1.00 78.31 78 LYS A CA 1
ATOM 630 C C . LYS A 1 78 ? -9.784 -0.907 11.866 1.00 78.31 78 LYS A C 1
ATOM 632 O O . LYS A 1 78 ? -10.274 -0.471 10.825 1.00 78.31 78 LYS A O 1
ATOM 637 N N . GLU A 1 79 ? -8.574 -1.443 11.938 1.00 84.81 79 GLU A N 1
ATOM 638 C CA . GLU A 1 79 ? -7.714 -1.539 10.774 1.00 84.81 79 GLU A CA 1
ATOM 639 C C . GLU A 1 79 ? -8.413 -2.317 9.653 1.00 84.81 79 GLU A C 1
ATOM 641 O O . GLU A 1 79 ? -8.841 -3.461 9.830 1.00 84.81 79 GLU A O 1
ATOM 646 N N . LYS A 1 80 ? -8.534 -1.673 8.492 1.00 89.50 80 LYS A N 1
ATOM 647 C CA . LYS A 1 80 ? -9.158 -2.245 7.303 1.00 89.50 80 LYS A CA 1
ATOM 648 C C . LYS A 1 80 ? -8.131 -2.328 6.186 1.00 89.50 80 LYS A C 1
ATOM 650 O O . LYS A 1 80 ? -7.542 -1.319 5.803 1.00 89.50 80 LYS A O 1
ATOM 655 N N . MET A 1 81 ? -7.950 -3.527 5.636 1.00 90.19 81 MET A N 1
ATOM 656 C CA . MET A 1 81 ? -7.117 -3.741 4.454 1.00 90.19 81 MET A CA 1
ATOM 657 C C . MET A 1 81 ? -7.747 -3.056 3.233 1.00 90.19 81 MET A C 1
ATOM 659 O O . MET A 1 81 ? -8.922 -3.265 2.930 1.00 90.19 81 MET A O 1
ATOM 663 N N . ILE A 1 82 ? -6.950 -2.241 2.544 1.00 95.25 82 ILE A N 1
ATOM 664 C CA . ILE A 1 82 ? -7.309 -1.534 1.311 1.00 95.25 82 ILE A CA 1
ATOM 665 C C . ILE A 1 82 ? -6.725 -2.273 0.105 1.00 95.25 82 ILE A C 1
ATOM 667 O O . ILE A 1 82 ? -7.417 -2.471 -0.890 1.00 95.25 82 ILE A O 1
ATOM 671 N N . ILE A 1 83 ? -5.460 -2.692 0.193 1.00 92.88 83 ILE A N 1
ATOM 672 C CA . ILE A 1 83 ? -4.743 -3.364 -0.897 1.00 92.88 83 ILE A CA 1
ATOM 673 C C . ILE A 1 83 ? -3.973 -4.552 -0.328 1.00 92.88 83 ILE A C 1
ATOM 675 O O . ILE A 1 83 ? -3.281 -4.411 0.675 1.00 92.88 83 ILE A O 1
ATOM 679 N N . GLY A 1 84 ? -4.056 -5.701 -0.996 1.00 94.69 84 GLY A N 1
ATOM 680 C CA . GLY A 1 84 ? -3.230 -6.874 -0.723 1.00 94.69 84 GLY A CA 1
ATOM 681 C C . GLY A 1 84 ? -2.755 -7.478 -2.038 1.00 94.69 84 GLY A C 1
ATOM 682 O O . GLY A 1 84 ? -3.567 -7.952 -2.831 1.00 94.69 84 GLY A O 1
ATOM 683 N N . THR A 1 85 ? -1.449 -7.431 -2.303 1.00 96.00 85 THR A N 1
ATOM 684 C CA . THR A 1 85 ? -0.874 -7.908 -3.573 1.00 96.00 85 THR A CA 1
ATOM 685 C C . THR A 1 85 ? 0.413 -8.692 -3.353 1.00 96.00 85 THR A C 1
ATOM 687 O O . THR A 1 85 ? 1.191 -8.397 -2.451 1.00 96.00 85 THR A O 1
ATOM 690 N N . GLN A 1 86 ? 0.640 -9.712 -4.182 1.00 95.56 86 GLN A N 1
ATOM 691 C CA . GLN A 1 86 ? 1.901 -10.455 -4.224 1.00 95.56 86 GLN A CA 1
ATOM 692 C C . GLN A 1 86 ? 2.860 -9.723 -5.167 1.00 95.56 86 GLN A C 1
ATOM 694 O O . GLN A 1 86 ? 2.541 -9.554 -6.344 1.00 95.56 86 GLN A O 1
ATOM 699 N N . CYS A 1 87 ? 4.005 -9.267 -4.662 1.00 93.12 87 CYS A N 1
ATOM 700 C CA . CYS A 1 87 ? 4.978 -8.499 -5.438 1.00 93.12 87 CYS A CA 1
ATOM 701 C C . CYS A 1 87 ? 6.405 -8.658 -4.887 1.00 93.12 87 CYS A C 1
ATOM 703 O O . CYS A 1 87 ? 6.619 -9.238 -3.822 1.00 93.12 87 CYS A O 1
ATOM 705 N N . SER A 1 88 ? 7.393 -8.152 -5.625 1.00 93.88 88 SER A N 1
ATOM 706 C CA . SER A 1 88 ? 8.808 -8.223 -5.248 1.00 93.88 88 SER A CA 1
ATOM 707 C C . SER A 1 88 ? 9.325 -6.841 -4.842 1.00 93.88 88 SER A C 1
ATOM 709 O O . SER A 1 88 ? 9.119 -5.859 -5.555 1.00 93.88 88 SER A O 1
ATOM 711 N N . LEU A 1 89 ? 10.029 -6.764 -3.713 1.00 93.00 89 LEU A N 1
ATOM 712 C CA . LEU A 1 89 ? 10.741 -5.573 -3.262 1.00 93.00 89 LEU A CA 1
ATOM 713 C C . LEU A 1 89 ? 12.121 -5.531 -3.920 1.00 93.00 89 LEU A C 1
ATOM 715 O O . LEU A 1 89 ? 12.979 -6.369 -3.638 1.00 93.00 89 LEU A O 1
ATOM 719 N N . ILE A 1 90 ? 12.330 -4.547 -4.790 1.00 94.00 90 ILE A N 1
ATOM 720 C CA . ILE A 1 90 ? 13.591 -4.331 -5.503 1.00 94.00 90 ILE A CA 1
ATOM 721 C C . ILE A 1 90 ? 14.381 -3.240 -4.779 1.00 94.00 90 ILE A C 1
ATOM 723 O O . ILE A 1 90 ? 13.905 -2.120 -4.607 1.00 94.00 90 ILE A O 1
ATOM 727 N N . THR A 1 91 ? 15.602 -3.564 -4.374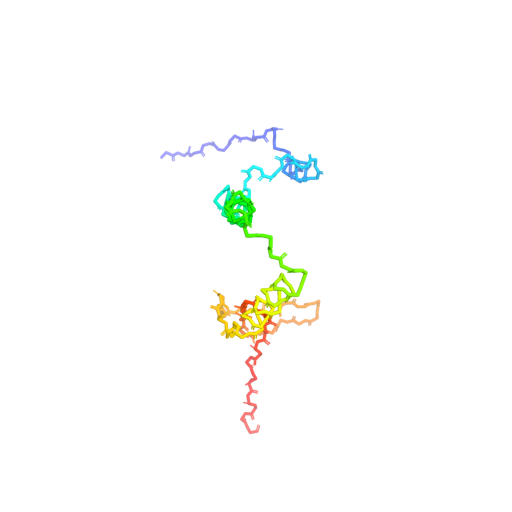 1.00 93.19 91 THR A N 1
ATOM 728 C CA . THR A 1 91 ? 16.581 -2.625 -3.816 1.00 93.19 91 THR A CA 1
ATOM 729 C C . THR A 1 91 ? 17.808 -2.558 -4.727 1.00 93.19 91 THR A C 1
ATOM 731 O O . THR A 1 91 ? 17.943 -3.349 -5.657 1.00 93.19 91 THR A O 1
ATOM 734 N N . SER A 1 92 ? 18.732 -1.628 -4.462 1.00 96.25 92 SER A N 1
ATOM 735 C CA . SER A 1 92 ? 19.978 -1.495 -5.241 1.00 96.25 92 SER A CA 1
ATOM 736 C C . SER A 1 92 ? 20.809 -2.790 -5.276 1.00 96.25 92 SER A C 1
ATOM 738 O O . SER A 1 92 ? 21.515 -3.058 -6.244 1.00 96.25 92 SER A O 1
ATOM 740 N N . THR A 1 93 ? 20.717 -3.610 -4.225 1.00 95.25 93 THR A N 1
ATOM 741 C CA . THR A 1 93 ? 21.566 -4.793 -4.037 1.00 95.25 93 THR A CA 1
ATOM 742 C C . THR A 1 93 ? 20.817 -6.121 -4.113 1.00 95.25 93 THR A C 1
ATOM 744 O O . THR A 1 93 ? 21.464 -7.160 -4.227 1.00 95.25 93 THR A O 1
ATOM 747 N N . SER A 1 94 ? 19.483 -6.134 -4.038 1.00 92.75 94 SER A N 1
ATOM 748 C CA . SER A 1 94 ? 18.712 -7.382 -3.994 1.00 92.75 94 SER A CA 1
ATOM 749 C C . SER A 1 94 ? 17.264 -7.227 -4.449 1.00 92.75 94 SER A C 1
ATOM 751 O O . SER A 1 94 ? 16.678 -6.147 -4.386 1.00 92.75 94 SER A O 1
ATOM 753 N N . VAL A 1 95 ? 16.671 -8.351 -4.856 1.00 94.12 95 VAL A N 1
ATOM 754 C CA . VAL A 1 95 ? 15.236 -8.492 -5.119 1.00 94.12 95 VAL A CA 1
ATOM 755 C C . VAL A 1 95 ? 14.678 -9.516 -4.135 1.00 94.12 95 VAL A C 1
ATOM 757 O O . VAL A 1 95 ? 15.215 -10.618 -4.033 1.00 94.12 95 VAL A O 1
ATOM 760 N N . THR A 1 96 ? 13.638 -9.142 -3.389 1.00 92.69 96 THR A N 1
ATOM 761 C CA . THR A 1 96 ? 13.015 -9.986 -2.356 1.00 92.69 96 THR A CA 1
ATOM 762 C C . THR A 1 96 ? 11.530 -10.180 -2.644 1.00 92.69 96 THR A C 1
ATOM 764 O O . THR A 1 96 ? 10.780 -9.209 -2.660 1.00 92.69 96 THR A O 1
ATOM 767 N N . ASP A 1 97 ? 11.083 -11.422 -2.820 1.00 94.25 97 ASP A N 1
ATOM 768 C CA . ASP A 1 97 ? 9.667 -11.729 -3.047 1.00 94.25 97 ASP A CA 1
ATOM 769 C C . ASP A 1 97 ? 8.842 -11.676 -1.751 1.00 94.25 97 ASP A C 1
ATOM 771 O O . ASP A 1 97 ? 9.257 -12.162 -0.692 1.00 94.25 97 ASP A O 1
ATOM 775 N N . GLY A 1 98 ? 7.635 -11.116 -1.836 1.00 94.19 98 GLY A N 1
ATOM 776 C CA . GLY A 1 98 ? 6.753 -10.950 -0.687 1.00 94.19 98 GLY A CA 1
ATOM 777 C C . GLY A 1 98 ? 5.323 -10.560 -1.054 1.00 94.19 98 GLY A C 1
ATOM 778 O O . GLY A 1 98 ? 4.849 -10.788 -2.170 1.00 94.19 98 GLY A O 1
ATOM 779 N N . SER A 1 99 ? 4.618 -9.988 -0.083 1.00 94.38 99 SER A N 1
ATOM 780 C CA . SER A 1 99 ? 3.319 -9.354 -0.293 1.00 94.38 99 SER A CA 1
ATOM 781 C C . SER A 1 99 ? 3.266 -7.961 0.316 1.00 94.38 99 SER A C 1
ATOM 783 O O . SER A 1 99 ? 3.677 -7.759 1.458 1.00 94.38 99 SER A O 1
ATOM 785 N N . LEU A 1 100 ? 2.744 -7.011 -0.459 1.00 95.06 100 LEU A N 1
ATOM 786 C CA . LEU A 1 100 ? 2.465 -5.650 -0.021 1.00 95.06 100 LEU A CA 1
ATOM 787 C C . LEU A 1 100 ? 1.013 -5.572 0.449 1.00 95.06 100 LEU A C 1
ATOM 789 O O . LEU A 1 100 ? 0.089 -5.820 -0.333 1.00 95.06 100 LEU A O 1
ATOM 793 N N . GLU A 1 101 ? 0.838 -5.203 1.712 1.00 95.81 101 GLU A N 1
ATOM 794 C CA . GLU A 1 101 ? -0.458 -4.965 2.335 1.00 95.81 101 GLU A CA 1
ATOM 795 C C . GLU A 1 101 ? -0.549 -3.501 2.764 1.00 95.81 101 GLU A C 1
ATOM 797 O O . GLU A 1 101 ? 0.311 -2.990 3.477 1.00 95.81 101 GLU A O 1
ATOM 802 N N . ILE A 1 102 ? -1.587 -2.810 2.301 1.00 95.62 102 ILE A N 1
ATOM 803 C CA . ILE A 1 102 ? -1.869 -1.417 2.647 1.00 95.62 102 ILE A CA 1
ATOM 804 C C . ILE A 1 102 ? -3.213 -1.390 3.350 1.00 95.62 102 ILE A C 1
ATOM 806 O O . ILE A 1 102 ? -4.213 -1.861 2.802 1.00 95.62 102 ILE A O 1
ATOM 810 N N . THR A 1 103 ? -3.239 -0.829 4.549 1.00 93.94 103 THR A N 1
ATOM 811 C CA . THR A 1 103 ? -4.449 -0.622 5.341 1.00 93.94 103 THR A CA 1
ATOM 812 C C . THR A 1 103 ? -4.773 0.867 5.428 1.00 93.94 103 THR A C 1
ATOM 814 O O . THR A 1 103 ? -4.032 1.708 4.919 1.00 93.94 103 THR A O 1
ATOM 817 N N . ASN A 1 104 ? -5.891 1.225 6.059 1.00 91.00 104 ASN A N 1
ATOM 818 C CA . ASN A 1 104 ? -6.220 2.629 6.334 1.00 91.00 104 ASN A CA 1
ATOM 819 C C . ASN A 1 104 ? -5.227 3.319 7.288 1.00 91.00 104 ASN A C 1
ATOM 821 O O . ASN A 1 104 ? -5.295 4.537 7.432 1.00 91.00 104 ASN A O 1
ATOM 825 N N . ARG A 1 105 ? -4.314 2.574 7.929 1.00 88.88 105 ARG A N 1
ATOM 826 C CA . ARG A 1 105 ? -3.383 3.108 8.939 1.00 88.88 105 ARG A CA 1
ATOM 827 C C . ARG A 1 105 ? -1.918 2.807 8.649 1.00 88.88 105 ARG A C 1
ATOM 829 O O . ARG A 1 105 ? -1.060 3.619 8.989 1.00 88.88 105 ARG A O 1
ATOM 836 N N . TYR A 1 106 ? -1.622 1.665 8.034 1.00 92.94 106 TYR A N 1
ATOM 837 C CA . TYR A 1 106 ? -0.260 1.161 7.905 1.00 92.94 106 TYR A CA 1
ATOM 838 C C . TYR A 1 106 ? 0.029 0.594 6.516 1.00 92.94 106 TYR A C 1
ATOM 840 O O . TYR A 1 106 ? -0.862 0.264 5.732 1.00 92.94 106 TYR A O 1
ATOM 848 N N . ILE A 1 107 ? 1.323 0.481 6.227 1.00 95.38 107 ILE A N 1
ATOM 849 C CA . ILE A 1 107 ? 1.856 -0.170 5.034 1.00 95.38 107 ILE A CA 1
ATOM 850 C C . ILE A 1 107 ? 2.802 -1.270 5.510 1.00 95.38 107 ILE A C 1
ATOM 852 O O . ILE A 1 107 ? 3.767 -0.995 6.225 1.00 95.38 107 ILE A O 1
ATOM 856 N N . TYR A 1 108 ? 2.538 -2.502 5.091 1.00 94.62 108 TYR A N 1
ATOM 857 C CA . TYR A 1 108 ? 3.317 -3.683 5.438 1.00 94.62 108 TYR A CA 1
ATOM 858 C C . TYR A 1 108 ? 3.894 -4.338 4.190 1.00 94.62 108 TYR A C 1
ATOM 860 O O . TYR A 1 108 ? 3.210 -4.499 3.181 1.00 94.62 108 TYR A O 1
ATOM 868 N N . PHE A 1 109 ? 5.147 -4.785 4.286 1.00 94.88 109 PHE A N 1
ATOM 869 C CA . PHE A 1 109 ? 5.741 -5.690 3.309 1.00 94.88 109 PHE A CA 1
ATOM 870 C C . PHE A 1 109 ? 6.130 -6.998 3.999 1.00 94.88 109 PHE A C 1
ATOM 872 O O . PHE A 1 109 ? 7.072 -7.050 4.792 1.00 94.88 109 PHE A O 1
ATOM 879 N N . LEU A 1 110 ? 5.375 -8.055 3.720 1.00 93.88 110 LEU A N 1
ATOM 880 C CA . LEU A 1 110 ? 5.555 -9.378 4.305 1.00 93.88 110 LEU A CA 1
ATOM 881 C C . LEU A 1 110 ? 6.502 -10.189 3.425 1.00 93.88 110 LEU A C 1
ATOM 883 O O . LEU A 1 110 ? 6.163 -10.587 2.310 1.00 93.88 110 LEU A O 1
ATOM 887 N N . ILE A 1 111 ? 7.701 -10.449 3.935 1.00 91.69 111 ILE A N 1
ATOM 888 C CA . ILE A 1 111 ? 8.706 -11.250 3.236 1.00 91.69 111 ILE A CA 1
ATOM 889 C C . ILE A 1 111 ? 8.344 -12.731 3.375 1.00 91.69 111 ILE A C 1
ATOM 891 O O . ILE A 1 111 ? 8.140 -13.234 4.486 1.00 91.69 111 ILE A O 1
ATOM 895 N N . LYS A 1 112 ? 8.307 -13.462 2.255 1.00 81.00 112 LYS A N 1
ATOM 896 C CA . LYS A 1 112 ? 8.176 -14.923 2.290 1.00 81.00 112 LYS A CA 1
ATOM 897 C C . LYS A 1 112 ? 9.493 -15.521 2.766 1.00 81.00 112 LYS A C 1
ATOM 899 O O . LYS A 1 112 ? 10.396 -15.792 1.980 1.00 81.00 112 LYS A O 1
ATOM 904 N N . ASN A 1 113 ? 9.610 -15.748 4.070 1.00 68.62 113 ASN A N 1
ATOM 905 C CA . ASN A 1 113 ? 10.741 -16.490 4.606 1.00 68.62 113 ASN A CA 1
ATOM 906 C C . ASN A 1 113 ? 10.687 -17.927 4.076 1.00 68.62 113 ASN A C 1
ATOM 908 O O . ASN A 1 113 ? 9.872 -18.737 4.523 1.00 68.62 113 ASN A O 1
ATOM 912 N N . HIS A 1 114 ? 11.587 -18.269 3.155 1.00 57.81 114 HIS A N 1
ATOM 913 C CA . HIS A 1 114 ? 11.934 -19.661 2.917 1.00 57.81 114 HIS A CA 1
ATOM 914 C C . HIS A 1 114 ? 12.536 -20.197 4.218 1.00 57.81 114 HIS A C 1
ATOM 916 O O . HIS A 1 114 ? 13.702 -19.947 4.524 1.00 57.81 114 HIS A O 1
ATOM 922 N N . LYS A 1 115 ? 11.741 -20.922 5.016 1.00 52.34 115 LYS A N 1
ATOM 923 C CA . LYS A 1 115 ? 12.301 -21.81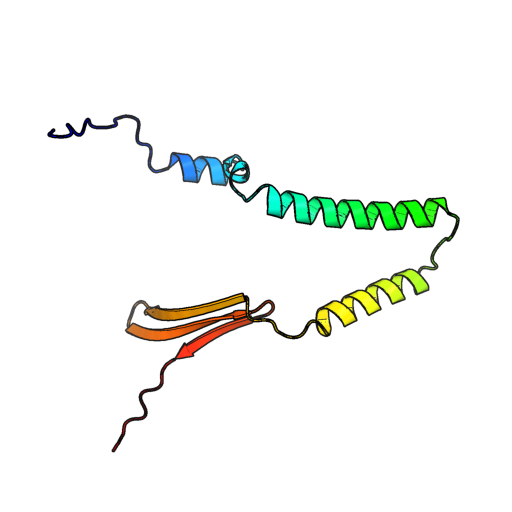8 6.029 1.00 52.34 115 LYS A CA 1
ATOM 924 C C . LYS A 1 115 ? 13.292 -22.710 5.287 1.00 52.34 115 LYS A C 1
ATOM 926 O O . LYS A 1 115 ? 12.874 -23.509 4.452 1.00 52.34 115 LYS A O 1
ATOM 931 N N . LYS A 1 116 ? 14.591 -22.542 5.551 1.00 44.97 116 LYS A N 1
ATOM 932 C CA . LYS A 1 116 ? 15.597 -23.527 5.158 1.00 44.97 116 LYS A CA 1
ATOM 933 C C . LYS A 1 116 ? 15.181 -24.837 5.820 1.00 44.97 116 LYS A C 1
ATOM 935 O O . LYS A 1 116 ? 15.284 -24.980 7.035 1.00 44.97 116 LYS A O 1
ATOM 940 N N . SER A 1 117 ? 14.595 -25.736 5.039 1.00 51.91 117 SER A N 1
ATOM 941 C CA . SER A 1 117 ? 14.451 -27.123 5.436 1.00 51.91 117 SER A CA 1
ATOM 942 C C . SER A 1 117 ? 15.838 -27.750 5.360 1.00 51.91 117 SER A C 1
ATOM 944 O O . SER A 1 117 ? 16.363 -27.912 4.259 1.00 51.91 117 SER A O 1
ATOM 946 N N . SER A 1 118 ? 16.335 -28.127 6.537 1.00 38.59 118 SER A N 1
ATOM 947 C CA . SER A 1 118 ? 17.515 -28.958 6.799 1.00 38.59 118 SER A CA 1
ATOM 948 C C . SER A 1 118 ? 18.891 -28.311 6.675 1.00 38.59 118 SER A C 1
ATOM 950 O O . SER A 1 118 ? 19.164 -27.595 5.690 1.00 38.59 118 SER A O 1
#